Protein AF-A0A077NKP3-F1 (afdb_monomer_lite)

Sequence (169 aa):
MNKARIIGCGYLVGIKLFIFCINHKIFFVPESQNKAYPPLNTHGIKIYIDDDKKARKRITDIFTFKEQLTLLRCFSLERENTHGDFLAWINKTSADFFSSIKMMLIILFIFFIISIIKYYEAWNYILVTFFIFMMPLITLICIFFTSHMMGCKFITSVKLLYFHLRNEI

Radius of gyration: 20.47 Å; chains: 1; bounding box: 48×40×58 Å

pLDDT: mean 73.29, std 18.21, range [25.02, 94.88]

Structure (mmCIF, N/CA/C/O backbone):
data_AF-A0A077NKP3-F1
#
_entry.id   AF-A0A077NKP3-F1
#
loop_
_atom_site.group_PDB
_atom_site.id
_atom_site.type_symbol
_atom_site.label_atom_id
_atom_site.label_alt_id
_atom_site.label_comp_id
_atom_site.label_asym_id
_atom_site.label_entity_id
_atom_site.label_seq_id
_atom_site.pdbx_PDB_ins_code
_atom_site.Cartn_x
_atom_site.Cartn_y
_atom_site.Cartn_z
_atom_site.occupancy
_atom_site.B_iso_or_equiv
_atom_site.auth_seq_id
_atom_site.auth_comp_id
_atom_site.auth_asym_id
_atom_site.auth_atom_id
_atom_site.pdbx_PDB_model_num
ATOM 1 N N . MET A 1 1 ? 1.162 27.549 -26.894 1.00 34.38 1 MET A N 1
ATOM 2 C CA . MET A 1 1 ? 1.659 26.348 -27.612 1.00 34.38 1 MET A CA 1
ATOM 3 C C . MET A 1 1 ? 2.547 25.388 -26.787 1.00 34.38 1 MET A C 1
ATOM 5 O O . MET A 1 1 ? 2.916 24.357 -27.328 1.00 34.38 1 MET A O 1
ATOM 9 N N . ASN A 1 2 ? 2.845 25.624 -25.493 1.00 32.78 2 ASN A N 1
ATOM 10 C CA . ASN A 1 2 ? 3.831 24.807 -24.744 1.00 32.78 2 ASN A CA 1
ATOM 11 C C . ASN A 1 2 ? 3.284 23.672 -23.850 1.00 32.78 2 ASN A C 1
ATOM 13 O O . ASN A 1 2 ? 4.014 22.720 -23.595 1.00 32.78 2 ASN A O 1
ATOM 17 N N . LYS A 1 3 ? 2.018 23.693 -23.404 1.00 27.59 3 LYS A N 1
ATOM 18 C CA . LYS A 1 3 ? 1.484 22.625 -22.524 1.00 27.59 3 LYS A CA 1
ATOM 19 C C . LYS A 1 3 ? 1.291 21.280 -23.244 1.00 27.59 3 LYS A C 1
ATOM 21 O O . LYS A 1 3 ? 1.636 20.243 -22.692 1.00 27.59 3 LYS A O 1
ATOM 26 N N . ALA A 1 4 ? 0.838 21.288 -24.500 1.00 26.69 4 ALA A N 1
ATOM 27 C CA . ALA A 1 4 ? 0.623 20.063 -25.284 1.00 26.69 4 ALA A CA 1
ATOM 28 C C . ALA A 1 4 ? 1.931 19.321 -25.633 1.00 26.69 4 ALA A C 1
ATOM 30 O O . ALA A 1 4 ? 1.947 18.096 -25.718 1.00 26.69 4 ALA A O 1
ATOM 31 N N . ARG A 1 5 ? 3.049 20.049 -25.774 1.00 25.02 5 ARG A N 1
ATOM 32 C CA . ARG A 1 5 ? 4.367 19.476 -26.097 1.00 25.02 5 ARG A CA 1
ATOM 33 C C . ARG A 1 5 ? 5.020 18.795 -24.887 1.00 25.02 5 ARG A C 1
ATOM 35 O O . ARG A 1 5 ? 5.652 17.759 -25.048 1.00 25.02 5 ARG A O 1
ATOM 42 N N . ILE A 1 6 ? 4.799 19.322 -23.680 1.00 31.52 6 ILE A N 1
ATOM 43 C CA . ILE A 1 6 ? 5.239 18.705 -22.415 1.00 31.52 6 ILE A CA 1
ATOM 44 C C . ILE A 1 6 ? 4.426 17.429 -22.131 1.00 31.52 6 ILE A C 1
ATOM 46 O O . ILE A 1 6 ? 5.001 16.396 -21.792 1.00 31.52 6 ILE A O 1
ATOM 50 N N . ILE A 1 7 ? 3.110 17.458 -22.383 1.00 29.39 7 ILE A N 1
ATOM 51 C CA . ILE A 1 7 ? 2.232 16.279 -22.276 1.00 29.39 7 ILE A CA 1
ATOM 52 C C . ILE A 1 7 ? 2.630 15.200 -23.306 1.00 29.39 7 ILE A C 1
ATOM 54 O O . ILE A 1 7 ? 2.701 14.019 -22.969 1.00 29.39 7 ILE A O 1
ATOM 58 N N . GLY A 1 8 ? 2.975 15.599 -24.538 1.00 26.44 8 GLY A N 1
ATOM 59 C CA . GLY A 1 8 ? 3.482 14.696 -25.580 1.00 26.44 8 GLY A CA 1
ATOM 60 C C . GLY A 1 8 ? 4.864 14.094 -25.280 1.00 26.44 8 GLY A C 1
ATOM 61 O O . GLY A 1 8 ? 5.092 12.919 -25.568 1.00 26.44 8 GLY A O 1
ATOM 62 N N . CYS A 1 9 ? 5.769 14.849 -24.646 1.00 37.03 9 CYS A N 1
ATOM 63 C CA . CYS A 1 9 ? 7.073 14.343 -24.195 1.00 37.03 9 CYS A CA 1
ATOM 64 C C . CYS A 1 9 ? 6.937 13.307 -23.070 1.00 37.03 9 CYS A C 1
ATOM 66 O O . CYS A 1 9 ? 7.588 12.265 -23.131 1.00 37.03 9 CYS A O 1
ATOM 68 N N . GLY A 1 10 ? 6.057 13.541 -22.089 1.00 45.66 10 GLY A N 1
ATOM 69 C CA . GLY A 1 10 ? 5.764 12.557 -21.039 1.00 45.66 10 GLY A CA 1
ATOM 70 C C . GLY A 1 10 ? 5.195 11.250 -21.604 1.00 45.66 10 GLY A C 1
ATOM 71 O O . GLY A 1 10 ? 5.579 10.163 -21.176 1.00 45.66 10 GLY A O 1
ATOM 72 N N . TYR A 1 11 ? 4.351 11.342 -22.636 1.00 45.84 11 TYR A N 1
ATOM 73 C CA . TYR A 1 11 ? 3.773 10.179 -23.314 1.00 45.84 11 TYR A CA 1
ATOM 74 C C . TYR A 1 11 ? 4.816 9.370 -24.106 1.00 45.84 11 TYR A C 1
ATOM 76 O O . TYR A 1 11 ? 4.856 8.144 -24.008 1.00 45.84 11 TYR A O 1
ATOM 84 N N . LEU A 1 12 ? 5.718 10.040 -24.833 1.00 52.16 12 LEU A N 1
ATOM 85 C CA . LEU A 1 12 ? 6.822 9.394 -25.558 1.00 52.16 12 LEU A CA 1
ATOM 86 C C . LEU A 1 12 ? 7.841 8.731 -24.620 1.00 52.16 12 LEU A C 1
ATOM 88 O O . LEU A 1 12 ? 8.356 7.657 -24.935 1.00 52.16 12 LEU A O 1
ATOM 92 N N . VAL A 1 13 ? 8.127 9.343 -23.467 1.00 57.41 13 VAL A N 1
ATOM 93 C CA . VAL A 1 13 ? 8.985 8.751 -22.427 1.00 57.41 13 VAL A CA 1
ATOM 94 C C . VAL A 1 13 ? 8.304 7.536 -21.797 1.00 57.41 13 VAL A C 1
ATOM 96 O O . VAL A 1 13 ? 8.939 6.489 -21.684 1.00 57.41 13 VAL A O 1
ATOM 99 N N . GLY A 1 14 ? 7.009 7.635 -21.480 1.00 56.78 14 GLY A N 1
ATOM 100 C CA . GLY A 1 14 ? 6.211 6.522 -20.966 1.00 56.78 14 GLY A CA 1
ATOM 101 C C . GLY A 1 14 ? 6.161 5.332 -21.927 1.00 56.78 14 GLY A C 1
ATOM 102 O O . GLY A 1 14 ? 6.350 4.201 -21.495 1.00 56.78 14 GLY A O 1
ATOM 103 N N . ILE A 1 15 ? 6.001 5.570 -23.234 1.00 60.03 15 ILE A N 1
ATOM 104 C CA . ILE A 1 15 ? 6.010 4.513 -24.261 1.00 60.03 15 ILE A CA 1
ATOM 105 C C . ILE A 1 15 ? 7.398 3.881 -24.417 1.00 60.03 15 ILE A C 1
ATOM 107 O O . ILE A 1 15 ? 7.504 2.661 -24.511 1.00 60.03 15 ILE A O 1
ATOM 111 N N . LYS A 1 16 ? 8.480 4.671 -24.416 1.00 62.38 16 LYS A N 1
ATOM 112 C CA . LYS A 1 16 ? 9.846 4.121 -24.488 1.00 62.38 16 LYS A CA 1
ATOM 113 C C . LYS A 1 16 ? 10.186 3.280 -23.257 1.00 62.38 16 LYS A C 1
ATOM 115 O O . LYS A 1 16 ? 10.766 2.208 -23.405 1.00 62.38 16 LYS A O 1
ATOM 120 N N . LEU A 1 17 ? 9.784 3.737 -22.069 1.00 63.97 17 LEU A N 1
ATOM 121 C CA . LEU A 1 17 ? 9.912 2.990 -20.817 1.00 63.97 17 LEU A CA 1
ATOM 122 C C . LEU A 1 17 ? 9.105 1.688 -20.868 1.00 63.97 17 LEU A C 1
ATOM 124 O O . LEU A 1 17 ? 9.621 0.625 -20.542 1.00 63.97 17 LEU A O 1
ATOM 128 N N . PHE A 1 18 ? 7.867 1.765 -21.352 1.00 62.84 18 PHE A N 1
ATOM 129 C CA . PHE A 1 18 ? 6.974 0.624 -21.521 1.00 62.84 18 PHE A CA 1
ATOM 130 C C . PHE A 1 18 ? 7.571 -0.448 -22.442 1.00 62.84 18 PHE A C 1
ATOM 132 O O . PHE A 1 18 ? 7.659 -1.614 -22.060 1.00 62.84 18 PHE A O 1
ATOM 139 N N . ILE A 1 19 ? 8.040 -0.048 -23.628 1.00 63.22 19 ILE A N 1
ATOM 140 C CA . ILE A 1 19 ? 8.664 -0.948 -24.607 1.00 63.22 19 ILE A CA 1
ATOM 141 C C . ILE A 1 19 ? 9.951 -1.556 -24.042 1.00 63.22 19 ILE A C 1
ATOM 143 O O . ILE A 1 19 ? 10.185 -2.749 -24.196 1.00 63.22 19 ILE A O 1
ATOM 147 N N . PHE A 1 20 ? 10.768 -0.771 -23.339 1.00 64.00 20 PHE A N 1
ATOM 148 C CA . PHE A 1 20 ? 11.989 -1.272 -22.713 1.00 64.00 20 PHE A CA 1
ATOM 149 C C . PHE A 1 20 ? 11.711 -2.318 -21.629 1.00 64.00 20 PHE A C 1
ATOM 151 O O . PHE A 1 20 ? 12.330 -3.380 -21.631 1.00 64.00 20 PHE A O 1
ATOM 158 N N . CYS A 1 21 ? 10.762 -2.059 -20.727 1.00 64.31 21 CYS A N 1
ATOM 159 C CA . CYS A 1 21 ? 10.415 -2.999 -19.663 1.00 64.31 21 CYS A CA 1
ATOM 160 C C . CYS A 1 21 ? 9.840 -4.316 -20.206 1.00 64.31 21 CYS A C 1
ATOM 162 O O . CYS A 1 21 ? 10.119 -5.370 -19.632 1.00 64.31 21 CYS A O 1
ATOM 164 N N . ILE A 1 22 ? 9.098 -4.264 -21.321 1.00 62.94 22 ILE A N 1
ATOM 165 C CA . ILE A 1 22 ? 8.641 -5.452 -22.058 1.00 62.94 22 ILE A CA 1
ATOM 166 C C . ILE A 1 22 ? 9.826 -6.191 -22.683 1.00 62.94 22 ILE A C 1
ATOM 168 O O . ILE A 1 22 ? 10.007 -7.378 -22.419 1.00 62.94 22 ILE A O 1
ATOM 172 N N . ASN A 1 23 ? 10.652 -5.492 -23.466 1.00 58.69 23 ASN A N 1
ATOM 173 C CA . ASN A 1 23 ? 11.760 -6.094 -24.212 1.00 58.69 23 ASN A CA 1
ATOM 174 C C . ASN A 1 23 ? 12.785 -6.770 -23.303 1.00 58.69 23 ASN A C 1
ATOM 176 O O . ASN A 1 23 ? 13.331 -7.810 -23.650 1.00 58.69 23 ASN A O 1
ATOM 180 N N . HIS A 1 24 ? 13.040 -6.186 -22.137 1.00 57.00 24 HIS A N 1
ATOM 181 C CA . HIS A 1 24 ? 14.039 -6.687 -21.203 1.00 57.00 24 HIS A CA 1
ATOM 182 C C . HIS A 1 24 ? 13.456 -7.556 -20.093 1.00 57.00 24 HIS A C 1
ATOM 184 O O . HIS A 1 24 ? 14.192 -7.924 -19.182 1.00 57.00 24 HIS A O 1
ATOM 190 N N . LYS A 1 25 ? 12.153 -7.878 -20.141 1.00 57.34 25 LYS A N 1
ATOM 191 C CA . LYS A 1 25 ? 11.481 -8.732 -19.146 1.00 57.34 25 LYS A CA 1
ATOM 192 C C . LYS A 1 25 ? 11.817 -8.338 -17.704 1.00 57.34 25 LYS A C 1
ATOM 194 O O . LYS A 1 25 ? 11.913 -9.178 -16.814 1.00 57.34 25 LYS A O 1
ATOM 199 N N . ILE A 1 26 ? 11.993 -7.039 -17.465 1.00 57.81 26 ILE A N 1
ATOM 200 C CA . ILE A 1 26 ? 12.599 -6.508 -16.234 1.00 57.81 26 ILE A CA 1
ATOM 201 C C . ILE A 1 26 ? 11.803 -6.930 -14.993 1.00 57.81 26 ILE A C 1
ATOM 203 O O . ILE A 1 26 ? 12.372 -7.129 -13.922 1.00 57.81 26 ILE A O 1
ATOM 207 N N . PHE A 1 27 ? 10.500 -7.151 -15.167 1.00 56.75 27 PHE A N 1
ATOM 208 C CA . PHE A 1 27 ? 9.580 -7.600 -14.127 1.00 56.75 27 PHE A CA 1
ATOM 209 C C . PHE A 1 27 ? 9.009 -9.011 -14.365 1.00 56.75 27 PHE A C 1
ATOM 211 O O . PHE A 1 27 ? 8.007 -9.387 -13.767 1.00 56.75 27 PHE A O 1
ATOM 218 N N . PHE A 1 28 ? 9.635 -9.807 -15.233 1.00 50.97 28 PHE A N 1
ATOM 219 C CA . PHE A 1 28 ? 9.208 -11.173 -15.564 1.00 50.97 28 PHE A CA 1
ATOM 220 C C . PHE A 1 28 ? 10.268 -12.235 -15.241 1.00 50.97 28 PHE A C 1
ATOM 222 O O . PHE A 1 28 ? 10.129 -13.371 -15.674 1.00 50.97 28 PHE A O 1
ATOM 229 N N . VAL A 1 29 ? 11.266 -11.883 -14.419 1.00 47.97 29 VAL A N 1
ATOM 230 C CA . VAL A 1 29 ? 12.538 -12.599 -14.186 1.00 47.97 29 VAL A CA 1
ATOM 231 C C . VAL A 1 29 ? 13.570 -12.272 -15.278 1.00 47.97 29 VAL A C 1
ATOM 233 O O . VAL A 1 29 ? 13.282 -12.432 -16.464 1.00 47.97 29 VAL A O 1
ATOM 236 N N . PRO A 1 30 ? 14.775 -11.794 -14.898 1.00 45.19 30 PRO A N 1
ATOM 237 C CA . PRO A 1 30 ? 15.807 -11.422 -15.855 1.00 45.19 30 PRO A CA 1
ATOM 238 C C . PRO A 1 30 ? 16.272 -12.622 -16.686 1.00 45.19 30 PRO A C 1
ATOM 240 O O . PRO A 1 30 ? 16.558 -13.683 -16.137 1.00 45.19 30 PRO A O 1
ATOM 243 N N . GLU A 1 31 ? 16.426 -12.430 -17.999 1.00 43.59 31 GLU A N 1
ATOM 244 C CA . GLU A 1 31 ? 16.950 -13.458 -18.916 1.00 43.59 31 GLU A CA 1
ATOM 245 C C . GLU A 1 31 ? 18.396 -13.877 -18.602 1.00 43.59 31 GLU A C 1
ATOM 247 O O . GLU A 1 31 ? 18.852 -14.918 -19.067 1.00 43.59 31 GLU A O 1
ATOM 252 N N . SER A 1 32 ? 19.134 -13.104 -17.797 1.00 45.09 32 SER A N 1
ATOM 253 C CA . SER A 1 32 ? 20.486 -13.478 -17.378 1.00 45.09 32 SER A CA 1
ATOM 254 C C . SER A 1 32 ? 20.820 -12.973 -15.978 1.00 45.09 32 SER A C 1
ATOM 256 O O . SER A 1 32 ? 20.434 -11.873 -15.589 1.00 45.09 32 SER A O 1
ATOM 258 N N . GLN A 1 33 ? 21.584 -13.765 -15.223 1.00 46.66 33 GLN A N 1
ATOM 259 C CA . GLN A 1 33 ? 22.001 -13.430 -13.857 1.00 46.66 33 GLN A CA 1
ATOM 260 C C . GLN A 1 33 ? 23.090 -12.343 -13.783 1.00 46.66 33 GLN A C 1
ATOM 262 O O . GLN A 1 33 ? 23.470 -11.987 -12.671 1.00 46.66 33 GLN A O 1
ATOM 267 N N . ASN A 1 34 ? 23.596 -11.856 -14.926 1.00 43.75 34 ASN A N 1
ATOM 268 C CA . ASN A 1 34 ? 24.891 -11.171 -15.017 1.00 43.75 34 ASN A CA 1
ATOM 269 C C . ASN A 1 34 ? 24.880 -9.842 -15.792 1.00 43.75 34 ASN A C 1
ATOM 271 O O . ASN A 1 34 ? 25.914 -9.408 -16.297 1.00 43.75 34 ASN A O 1
ATOM 275 N N . LYS A 1 35 ? 23.729 -9.180 -15.922 1.00 41.91 35 LYS A N 1
ATOM 276 C CA . LYS A 1 35 ? 23.675 -7.833 -16.498 1.00 41.91 35 LYS A CA 1
ATOM 277 C C . LYS A 1 35 ? 22.781 -6.953 -15.640 1.00 41.91 35 LYS A C 1
ATOM 279 O O . LYS A 1 35 ? 21.561 -7.029 -15.753 1.00 41.91 35 LYS A O 1
ATOM 284 N N . ALA A 1 36 ? 23.403 -6.080 -14.847 1.00 47.75 36 ALA A N 1
ATOM 285 C CA . ALA A 1 36 ? 22.789 -4.809 -14.501 1.00 47.75 36 ALA A CA 1
ATOM 286 C C . ALA A 1 36 ? 22.304 -4.200 -15.823 1.00 47.75 36 ALA A C 1
ATOM 288 O O . ALA A 1 36 ? 23.105 -3.972 -16.737 1.00 47.75 36 ALA A O 1
ATOM 289 N N . TYR A 1 37 ? 20.987 -4.086 -15.992 1.00 48.44 37 TYR A N 1
ATOM 290 C CA . TYR A 1 37 ? 20.417 -3.607 -17.245 1.00 48.44 37 TYR A CA 1
ATOM 291 C C . TYR A 1 37 ? 21.050 -2.257 -17.586 1.00 48.44 37 TYR A C 1
ATOM 293 O O . TYR A 1 37 ? 21.162 -1.408 -16.696 1.00 48.44 37 TYR A O 1
ATOM 301 N N . PRO A 1 38 ? 21.492 -2.040 -18.840 1.00 48.84 38 PRO A N 1
ATOM 302 C CA . PRO A 1 38 ? 22.038 -0.751 -19.215 1.00 48.84 38 PRO A CA 1
ATOM 303 C C . PRO A 1 38 ? 20.977 0.312 -18.902 1.00 48.84 38 PRO A C 1
ATOM 305 O O . PRO A 1 38 ? 19.808 0.125 -19.255 1.00 48.84 38 PRO A O 1
ATOM 308 N N . PRO A 1 39 ? 21.349 1.391 -18.199 1.00 50.38 39 PRO A N 1
ATOM 309 C CA . PRO A 1 39 ? 20.380 2.353 -17.716 1.00 50.38 39 PRO A CA 1
ATOM 310 C C . PRO A 1 39 ? 19.608 2.953 -18.889 1.00 50.38 39 PRO A C 1
ATOM 312 O O . PRO A 1 39 ? 20.204 3.357 -19.893 1.00 50.38 39 PRO A O 1
ATOM 315 N N . LEU A 1 40 ? 18.281 3.027 -18.765 1.00 53.78 40 LEU A N 1
ATOM 316 C CA . LEU A 1 40 ? 17.443 3.544 -19.841 1.00 53.78 40 LEU A CA 1
ATOM 317 C C . LEU A 1 40 ? 17.768 5.023 -20.071 1.00 53.78 40 LEU A C 1
ATOM 319 O O . LEU A 1 40 ? 17.471 5.863 -19.222 1.00 53.78 40 LEU A O 1
ATOM 323 N N . ASN A 1 41 ? 18.345 5.356 -21.228 1.00 49.88 41 ASN A N 1
ATOM 324 C CA . ASN A 1 41 ? 18.619 6.742 -21.590 1.00 49.88 41 ASN A CA 1
ATOM 325 C C . ASN A 1 41 ? 17.362 7.385 -22.191 1.00 49.88 41 ASN A C 1
ATOM 327 O O . ASN A 1 41 ? 17.170 7.454 -23.406 1.00 49.88 41 ASN A O 1
ATOM 331 N N . THR A 1 42 ? 16.470 7.837 -21.318 1.00 52.59 42 THR A N 1
ATOM 332 C CA . THR A 1 42 ? 15.297 8.619 -21.719 1.00 52.59 42 THR A CA 1
ATOM 333 C C . THR A 1 42 ? 15.623 10.105 -21.606 1.00 52.59 42 THR A C 1
ATOM 335 O O . THR A 1 42 ? 15.423 10.695 -20.553 1.00 52.59 42 THR A O 1
ATOM 338 N N . HIS A 1 43 ? 16.128 10.707 -22.689 1.00 51.53 43 HIS A N 1
ATOM 339 C CA . HIS A 1 43 ? 16.439 12.145 -22.778 1.00 51.53 43 HIS A CA 1
ATOM 340 C C . HIS A 1 43 ? 17.226 12.676 -21.560 1.00 51.53 43 HIS A C 1
ATOM 342 O O . HIS A 1 43 ? 16.753 13.553 -20.844 1.00 51.53 43 HIS A O 1
ATOM 348 N N . GLY A 1 44 ? 18.415 12.114 -21.307 1.00 49.25 44 GLY A N 1
ATOM 349 C CA . GLY A 1 44 ? 19.416 12.700 -20.404 1.00 49.25 44 GLY A CA 1
ATOM 350 C C . GLY A 1 44 ? 19.462 12.153 -18.974 1.00 49.25 44 GLY A C 1
ATOM 351 O O . GLY A 1 44 ? 20.479 12.334 -18.314 1.00 49.25 44 GLY A O 1
ATOM 352 N N . ILE A 1 45 ? 18.436 11.429 -18.506 1.00 47.75 45 ILE A N 1
ATOM 353 C CA . ILE A 1 45 ? 18.439 10.793 -17.175 1.00 47.75 45 ILE A CA 1
ATOM 354 C C . ILE A 1 45 ? 18.335 9.275 -17.333 1.00 47.75 45 ILE A C 1
ATOM 356 O O . ILE A 1 45 ? 17.414 8.755 -17.972 1.00 47.75 45 ILE A O 1
ATOM 360 N N . LYS A 1 46 ? 19.330 8.594 -16.762 1.00 54.31 46 LYS A N 1
ATOM 361 C CA . LYS A 1 46 ? 19.495 7.142 -16.696 1.00 54.31 46 LYS A CA 1
ATOM 362 C C . LYS A 1 46 ? 18.547 6.574 -15.638 1.00 54.31 46 LYS A C 1
ATOM 364 O O . LYS A 1 46 ? 18.614 6.996 -14.491 1.00 54.31 46 LYS A O 1
ATOM 369 N N . ILE A 1 47 ? 17.670 5.643 -16.014 1.00 53.28 47 ILE A N 1
ATOM 370 C CA . ILE A 1 47 ? 16.849 4.910 -15.036 1.00 53.28 47 ILE A CA 1
ATOM 371 C C . ILE A 1 47 ? 17.661 3.735 -14.510 1.00 53.28 47 ILE A C 1
ATOM 373 O O . ILE A 1 47 ? 18.123 2.906 -15.298 1.00 53.28 47 ILE A O 1
ATOM 377 N N . TYR A 1 48 ? 17.799 3.675 -13.191 1.00 54.59 48 TYR A N 1
ATOM 378 C CA . TYR A 1 48 ? 18.462 2.601 -12.477 1.00 54.59 48 TYR A CA 1
ATOM 379 C C . TYR A 1 48 ? 17.397 1.728 -11.826 1.00 54.59 48 TYR A C 1
ATOM 381 O O . TYR A 1 48 ? 16.530 2.191 -11.085 1.00 54.59 48 TYR A O 1
ATOM 389 N N . ILE A 1 49 ? 17.445 0.447 -12.160 1.00 57.47 49 ILE A N 1
ATOM 390 C CA . ILE A 1 49 ? 16.655 -0.576 -11.495 1.00 57.47 49 ILE A CA 1
ATOM 391 C C . ILE A 1 49 ? 17.682 -1.412 -10.765 1.00 57.47 49 ILE A C 1
ATOM 393 O O . ILE A 1 49 ? 18.482 -2.091 -11.409 1.00 57.47 49 ILE A O 1
ATOM 397 N N . ASP A 1 50 ? 17.693 -1.270 -9.444 1.00 57.62 50 ASP A N 1
ATOM 398 C CA . ASP A 1 50 ? 18.659 -1.932 -8.580 1.00 57.62 50 ASP A CA 1
ATOM 399 C C . ASP A 1 50 ? 18.690 -3.447 -8.851 1.00 57.62 50 ASP A C 1
ATOM 401 O O . ASP A 1 50 ? 17.676 -4.077 -9.190 1.00 57.62 50 ASP A O 1
ATOM 405 N N . ASP A 1 51 ? 19.876 -4.037 -8.727 1.00 59.19 51 ASP A N 1
ATOM 406 C CA . ASP A 1 51 ? 20.110 -5.446 -9.014 1.00 59.19 51 ASP A CA 1
ATOM 407 C C . ASP A 1 51 ? 19.667 -6.360 -7.854 1.00 59.19 51 ASP A C 1
ATOM 409 O O . ASP A 1 51 ? 19.840 -7.583 -7.914 1.00 59.19 51 ASP A O 1
ATOM 413 N N . ASP A 1 52 ? 18.997 -5.808 -6.834 1.00 67.44 52 ASP A N 1
ATOM 414 C CA . ASP A 1 52 ? 18.394 -6.566 -5.740 1.00 67.44 52 ASP A CA 1
ATOM 415 C C . ASP A 1 52 ? 17.345 -7.564 -6.271 1.00 67.4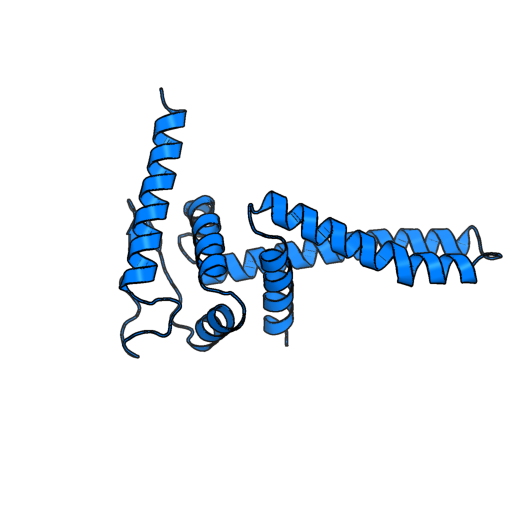4 52 ASP A C 1
ATOM 417 O O . ASP A 1 52 ? 16.179 -7.262 -6.559 1.00 67.44 52 ASP A O 1
ATOM 421 N N . LYS A 1 53 ? 17.783 -8.821 -6.403 1.00 69.56 53 LYS A N 1
ATOM 422 C CA . LYS A 1 53 ? 16.958 -9.955 -6.835 1.00 69.56 53 LYS A CA 1
ATOM 423 C C . LYS A 1 53 ? 15.786 -10.193 -5.881 1.00 69.56 53 LYS A C 1
ATOM 425 O O . LYS A 1 53 ? 14.728 -10.633 -6.328 1.00 69.56 53 LYS A O 1
ATOM 430 N N . LYS A 1 54 ? 15.947 -9.898 -4.588 1.00 75.56 54 LYS A N 1
ATOM 431 C CA . LYS A 1 54 ? 14.933 -10.121 -3.554 1.00 75.56 54 LYS A CA 1
ATOM 432 C C . LYS A 1 54 ? 13.842 -9.057 -3.645 1.00 75.56 54 LYS A C 1
ATOM 434 O O . LYS A 1 54 ? 12.662 -9.404 -3.665 1.00 75.56 54 LYS A O 1
ATOM 439 N N . ALA A 1 55 ? 14.212 -7.782 -3.781 1.00 72.00 55 ALA A N 1
ATOM 440 C CA . ALA A 1 55 ? 13.257 -6.699 -4.020 1.00 72.00 55 ALA A CA 1
ATOM 441 C C . ALA A 1 55 ? 12.487 -6.878 -5.333 1.00 72.00 55 ALA A C 1
ATOM 443 O O . ALA A 1 55 ? 11.259 -6.794 -5.331 1.00 72.00 55 ALA A O 1
ATOM 444 N N . ARG A 1 56 ? 13.176 -7.217 -6.430 1.00 70.44 56 ARG A N 1
ATOM 445 C CA . ARG A 1 56 ? 12.521 -7.484 -7.719 1.00 70.44 56 ARG A CA 1
ATOM 446 C C . ARG A 1 56 ? 11.532 -8.639 -7.624 1.00 70.44 56 ARG A C 1
ATOM 448 O O . ARG A 1 56 ? 10.384 -8.465 -8.017 1.00 70.44 56 ARG A O 1
ATOM 455 N N . LYS A 1 57 ? 11.929 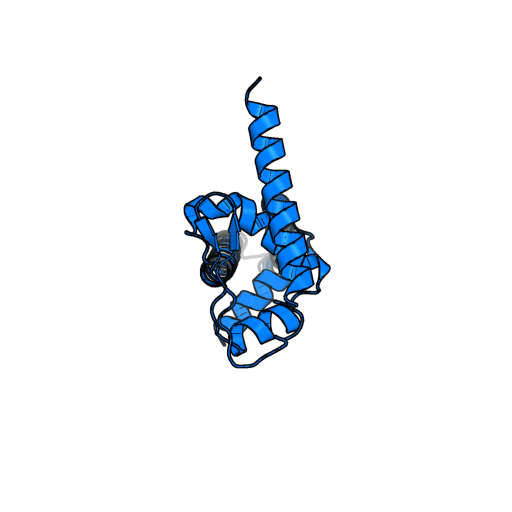-9.764 -7.018 1.00 76.00 57 LYS A N 1
ATOM 456 C CA . LYS A 1 57 ? 11.028 -10.904 -6.796 1.00 76.00 57 LYS A CA 1
ATOM 457 C C . LYS A 1 57 ? 9.790 -10.513 -5.979 1.00 76.00 57 LYS A C 1
ATOM 459 O O . LYS A 1 57 ? 8.680 -10.884 -6.332 1.00 76.00 57 LYS A O 1
ATOM 464 N N . ARG A 1 58 ? 9.946 -9.698 -4.931 1.00 76.69 58 ARG A N 1
ATOM 465 C CA . ARG A 1 58 ? 8.801 -9.191 -4.151 1.00 76.69 58 ARG A CA 1
ATOM 466 C C . ARG A 1 58 ? 7.844 -8.355 -4.999 1.00 76.69 58 ARG A C 1
ATOM 468 O O . ARG A 1 58 ? 6.637 -8.551 -4.910 1.00 76.69 58 ARG A O 1
ATOM 475 N N . ILE A 1 59 ? 8.367 -7.451 -5.827 1.00 78.56 59 ILE A N 1
ATOM 476 C CA . ILE A 1 59 ? 7.547 -6.622 -6.721 1.00 78.56 59 ILE A CA 1
ATOM 477 C C . ILE A 1 59 ? 6.776 -7.508 -7.708 1.00 78.56 59 ILE A C 1
ATOM 479 O O . ILE A 1 59 ? 5.581 -7.293 -7.907 1.00 78.56 59 ILE A O 1
ATOM 483 N N . THR A 1 60 ? 7.425 -8.525 -8.281 1.00 77.31 60 THR A N 1
ATOM 484 C CA . THR A 1 60 ? 6.778 -9.447 -9.225 1.00 77.31 60 THR A CA 1
ATOM 485 C C . THR A 1 60 ? 5.745 -10.354 -8.570 1.00 77.31 60 THR A C 1
ATOM 487 O O . THR A 1 60 ? 4.720 -10.638 -9.182 1.00 77.31 60 THR A O 1
ATOM 490 N N . ASP A 1 61 ? 5.981 -10.770 -7.325 1.00 81.06 61 ASP A N 1
ATOM 491 C CA . ASP A 1 61 ? 5.060 -11.628 -6.576 1.00 81.06 61 ASP A CA 1
ATOM 492 C C . ASP A 1 61 ? 3.807 -10.858 -6.115 1.00 81.06 61 ASP A C 1
ATOM 494 O O . ASP A 1 61 ? 2.717 -11.421 -6.036 1.00 81.06 61 ASP A O 1
ATOM 498 N N . ILE A 1 62 ? 3.947 -9.568 -5.790 1.00 84.31 62 ILE A N 1
ATOM 499 C CA . ILE A 1 62 ? 2.864 -8.751 -5.218 1.00 84.31 62 ILE A CA 1
ATOM 500 C C . ILE A 1 62 ? 2.028 -8.077 -6.311 1.00 84.31 62 ILE A C 1
ATOM 502 O O . ILE A 1 62 ? 0.789 -8.102 -6.281 1.00 84.31 62 ILE A O 1
ATOM 506 N N . PHE A 1 63 ? 2.689 -7.456 -7.285 1.00 82.94 63 PHE A N 1
ATOM 507 C CA . PHE A 1 63 ? 2.031 -6.667 -8.317 1.00 82.94 63 PHE A CA 1
ATOM 508 C C . PHE A 1 63 ? 1.890 -7.482 -9.595 1.00 82.94 63 PHE A C 1
ATOM 510 O O . PHE A 1 63 ? 2.850 -8.056 -10.095 1.00 82.94 63 PHE A O 1
ATOM 517 N N . THR A 1 64 ? 0.693 -7.485 -10.174 1.00 82.88 64 THR A N 1
ATOM 518 C CA . THR A 1 64 ? 0.476 -8.024 -11.521 1.00 82.88 64 THR A CA 1
ATOM 519 C C . THR A 1 64 ? 1.183 -7.156 -12.554 1.00 82.88 64 THR A C 1
ATOM 521 O O . THR A 1 64 ? 1.436 -5.974 -12.320 1.00 82.88 64 THR A O 1
ATOM 524 N N . PHE A 1 65 ? 1.412 -7.695 -13.749 1.00 72.31 65 PHE A N 1
ATOM 525 C CA . PHE A 1 65 ? 2.047 -6.945 -14.831 1.00 72.31 65 PHE A CA 1
ATOM 526 C C . PHE A 1 65 ? 1.380 -5.584 -15.103 1.00 72.31 65 PHE A C 1
ATOM 528 O O . PHE A 1 65 ? 2.045 -4.556 -15.187 1.00 72.31 65 PHE A O 1
ATOM 535 N N . LYS A 1 66 ? 0.043 -5.541 -15.158 1.00 77.62 66 LYS A N 1
ATOM 536 C CA . LYS A 1 66 ? -0.705 -4.293 -15.381 1.00 77.62 66 LYS A CA 1
ATOM 537 C C . LYS A 1 66 ? -0.483 -3.261 -14.269 1.00 77.62 66 LYS A C 1
ATOM 539 O O . LYS A 1 66 ? -0.470 -2.060 -14.534 1.00 77.62 66 LYS A O 1
ATOM 544 N N . GLU A 1 67 ? -0.319 -3.717 -13.034 1.00 82.62 67 GLU A N 1
ATOM 545 C CA . GLU A 1 67 ? -0.047 -2.861 -11.878 1.00 82.62 67 GLU A CA 1
ATOM 546 C C . GLU A 1 67 ? 1.396 -2.360 -11.887 1.00 82.62 67 GLU A C 1
ATOM 548 O O . GLU A 1 67 ? 1.609 -1.166 -11.717 1.00 82.62 67 GLU A O 1
ATOM 553 N N . GLN A 1 68 ? 2.366 -3.225 -12.192 1.00 77.56 68 GLN A N 1
ATOM 554 C CA . GLN A 1 68 ? 3.770 -2.836 -12.362 1.00 77.56 68 GLN A CA 1
ATOM 555 C C . GLN A 1 68 ? 3.921 -1.753 -13.441 1.00 77.56 68 GLN A C 1
ATOM 557 O O . GLN A 1 68 ? 4.598 -0.751 -13.231 1.00 77.56 68 GLN A O 1
ATOM 562 N N . LEU A 1 69 ? 3.219 -1.899 -14.569 1.00 74.88 69 LEU A N 1
ATOM 563 C CA . LEU A 1 69 ? 3.182 -0.891 -15.632 1.00 74.88 69 LEU A CA 1
ATOM 564 C C . LEU A 1 69 ? 2.561 0.433 -15.176 1.00 74.88 69 LEU A C 1
ATOM 566 O O . LEU A 1 69 ? 3.014 1.505 -15.573 1.00 74.88 69 LEU A O 1
ATOM 570 N N . THR A 1 70 ? 1.526 0.363 -14.341 1.00 77.94 70 THR A N 1
ATOM 571 C CA . THR A 1 70 ? 0.890 1.557 -13.775 1.00 77.94 70 THR A CA 1
ATOM 572 C C . THR A 1 70 ? 1.859 2.274 -12.833 1.00 77.94 70 THR A C 1
ATOM 574 O O . THR A 1 70 ? 2.049 3.478 -12.967 1.00 77.94 70 THR A O 1
ATOM 577 N N . LEU A 1 71 ? 2.559 1.536 -11.968 1.00 80.44 71 LEU A N 1
ATOM 578 C CA . LEU A 1 71 ? 3.578 2.082 -11.068 1.00 80.44 71 LEU A CA 1
ATOM 579 C C . LEU A 1 71 ? 4.747 2.709 -11.832 1.00 80.44 71 LEU A C 1
ATOM 581 O O . LEU A 1 71 ? 5.180 3.801 -11.488 1.00 80.44 71 LEU A O 1
ATOM 585 N N . LEU A 1 72 ? 5.215 2.080 -12.911 1.00 77.25 72 LEU A N 1
ATOM 586 C CA . LEU A 1 72 ? 6.244 2.653 -13.786 1.00 77.25 72 LEU A CA 1
ATOM 587 C C . LEU A 1 72 ? 5.791 3.944 -14.456 1.00 77.25 72 LEU A C 1
ATOM 589 O O . LEU A 1 72 ? 6.576 4.879 -14.608 1.00 77.25 72 LEU A O 1
ATOM 593 N N . ARG A 1 73 ? 4.521 4.011 -14.860 1.00 75.88 73 ARG A N 1
ATOM 594 C CA . ARG A 1 73 ? 3.946 5.241 -15.396 1.00 75.88 73 ARG A CA 1
ATOM 595 C C . ARG A 1 73 ? 3.941 6.339 -14.333 1.00 75.88 73 ARG A C 1
ATOM 597 O O . ARG A 1 73 ? 4.368 7.446 -14.648 1.00 75.88 73 ARG A O 1
ATOM 604 N N . CYS A 1 74 ? 3.523 6.046 -13.103 1.00 77.44 74 CYS A N 1
ATOM 605 C CA . CYS A 1 74 ? 3.566 7.008 -11.998 1.00 77.44 74 CYS A CA 1
ATOM 606 C C . CYS A 1 74 ? 5.008 7.455 -11.709 1.00 77.44 74 CYS A C 1
ATOM 608 O O . CYS A 1 74 ? 5.284 8.650 -11.683 1.00 77.44 74 CYS A O 1
ATOM 610 N N . PHE A 1 75 ? 5.949 6.513 -11.633 1.00 77.31 75 PHE A N 1
ATOM 611 C CA . PHE A 1 75 ? 7.375 6.799 -11.481 1.00 77.31 75 PHE A CA 1
ATOM 612 C C . PHE A 1 75 ? 7.916 7.718 -12.581 1.00 77.31 75 PHE A C 1
ATOM 614 O O . PHE A 1 75 ? 8.676 8.640 -12.302 1.00 77.31 75 PHE A O 1
ATOM 621 N N . SER A 1 76 ? 7.507 7.509 -13.838 1.00 71.56 76 SER A N 1
ATOM 622 C CA . SER A 1 76 ? 7.968 8.335 -14.960 1.00 71.56 76 SER A CA 1
ATOM 623 C C . SER A 1 76 ? 7.605 9.817 -14.808 1.00 71.56 76 SER A C 1
ATOM 625 O O . SER A 1 76 ? 8.328 10.666 -15.327 1.00 71.56 76 SER A O 1
ATOM 627 N N . LEU A 1 77 ? 6.531 10.125 -14.069 1.00 73.25 77 LEU A N 1
ATOM 628 C CA . LEU A 1 77 ? 6.108 11.495 -13.768 1.00 73.25 77 LEU A CA 1
ATOM 629 C C . LEU A 1 77 ? 6.949 12.130 -12.654 1.00 73.25 77 LEU A C 1
ATOM 631 O O . LEU A 1 77 ? 7.169 13.335 -12.676 1.00 73.25 77 LEU A O 1
ATOM 635 N N . GLU A 1 78 ? 7.454 11.331 -11.713 1.00 72.38 78 GLU A N 1
ATOM 636 C CA . GLU A 1 78 ? 8.284 11.794 -10.589 1.00 72.38 78 GLU A CA 1
ATOM 637 C C . GLU A 1 78 ? 9.789 11.606 -10.831 1.00 72.38 78 GLU A C 1
ATOM 639 O O . GLU A 1 78 ? 10.615 11.866 -9.958 1.00 72.38 78 GLU A O 1
ATOM 644 N N . ARG A 1 79 ? 10.159 11.182 -12.041 1.00 66.31 79 ARG A N 1
ATOM 645 C CA . ARG A 1 79 ? 11.510 10.759 -12.427 1.00 66.31 79 ARG A CA 1
ATOM 646 C C . ARG A 1 79 ? 12.599 11.802 -12.171 1.00 66.31 79 ARG A C 1
ATOM 648 O O . ARG A 1 79 ? 13.727 11.438 -11.850 1.00 66.31 79 ARG A O 1
ATOM 655 N N . GLU A 1 80 ? 12.293 13.084 -12.356 1.00 65.75 80 GLU A N 1
ATOM 656 C CA . GLU A 1 80 ? 13.255 14.172 -12.119 1.00 65.75 80 GLU A CA 1
ATOM 657 C C . GLU A 1 80 ? 13.558 14.349 -10.627 1.00 65.75 80 GLU A C 1
ATOM 659 O O . GLU A 1 80 ? 14.698 14.629 -10.264 1.00 65.75 80 GLU A O 1
ATOM 664 N N . ASN A 1 81 ? 12.576 14.081 -9.764 1.00 68.12 81 ASN A N 1
ATOM 665 C CA . ASN A 1 81 ? 12.705 14.203 -8.312 1.00 68.12 81 ASN A CA 1
ATOM 666 C C . ASN A 1 81 ? 13.392 12.987 -7.673 1.00 68.12 81 ASN A C 1
ATOM 668 O O . ASN A 1 81 ? 13.863 13.068 -6.542 1.00 68.12 81 ASN A O 1
ATOM 672 N N . THR A 1 82 ? 13.422 11.849 -8.370 1.00 63.66 82 THR A N 1
ATOM 673 C CA . THR A 1 82 ? 13.921 10.561 -7.857 1.00 63.66 82 THR A CA 1
ATOM 674 C C . THR A 1 82 ? 15.269 10.157 -8.446 1.00 63.66 82 THR A C 1
ATOM 676 O O . THR A 1 82 ? 15.735 9.045 -8.208 1.00 63.66 82 THR A O 1
ATOM 679 N N . HIS A 1 83 ? 15.884 11.026 -9.257 1.00 66.88 83 HIS A N 1
ATOM 680 C CA . HIS A 1 83 ? 17.133 10.757 -9.984 1.00 66.88 83 HIS A CA 1
ATOM 681 C C . HIS A 1 83 ? 17.130 9.446 -10.795 1.00 66.88 83 HIS A C 1
ATOM 683 O O . HIS A 1 83 ? 18.186 8.912 -11.130 1.00 66.88 83 HIS A O 1
ATOM 689 N N . GLY A 1 84 ? 15.947 8.936 -11.150 1.00 64.81 84 GLY A N 1
ATOM 690 C CA . GLY A 1 84 ? 15.808 7.701 -11.913 1.00 64.81 84 GLY A CA 1
ATOM 691 C C . GLY A 1 84 ? 15.918 6.401 -11.106 1.00 64.81 84 GLY A C 1
ATOM 692 O O . GLY A 1 84 ? 15.975 5.351 -11.743 1.00 64.81 84 GLY A O 1
ATOM 693 N N . ASP A 1 85 ? 15.896 6.424 -9.769 1.00 74.25 85 ASP A N 1
ATOM 694 C CA . ASP A 1 85 ? 15.852 5.205 -8.944 1.00 74.25 85 ASP A CA 1
ATOM 695 C C . ASP A 1 85 ? 14.405 4.749 -8.681 1.00 74.25 85 ASP A C 1
ATOM 697 O O . ASP A 1 85 ? 13.668 5.329 -7.876 1.00 74.25 85 ASP A O 1
ATOM 701 N N . PHE A 1 86 ? 13.990 3.686 -9.377 1.00 75.25 86 PHE A N 1
ATOM 702 C CA . PHE A 1 86 ? 12.641 3.132 -9.242 1.00 75.25 86 PHE A CA 1
ATOM 703 C C . PHE A 1 86 ? 12.403 2.458 -7.886 1.00 75.25 86 PHE A C 1
ATOM 705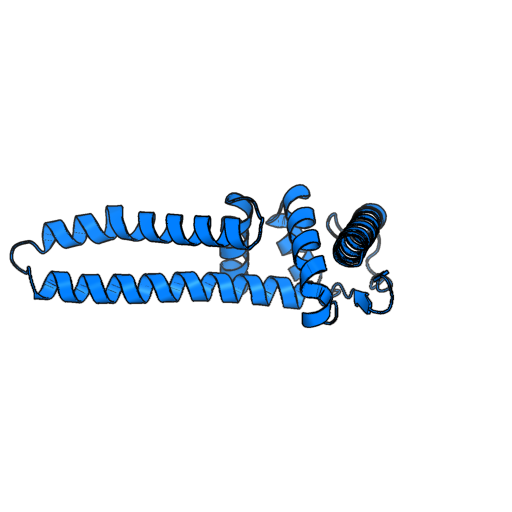 O O . PHE A 1 86 ? 11.297 2.544 -7.348 1.00 75.25 86 PHE A O 1
ATOM 712 N N . LEU A 1 87 ? 13.412 1.773 -7.337 1.00 78.00 87 LEU A N 1
ATOM 713 C CA . LEU A 1 87 ? 13.253 1.013 -6.099 1.00 78.00 87 LEU A CA 1
ATOM 714 C C . LEU A 1 87 ? 13.161 1.958 -4.897 1.00 78.00 87 LEU A C 1
ATOM 716 O O . LEU A 1 87 ? 12.291 1.797 -4.038 1.00 78.00 87 LEU A O 1
ATOM 720 N N . ALA A 1 88 ? 14.015 2.979 -4.861 1.00 80.44 88 ALA A N 1
ATOM 721 C CA . ALA A 1 88 ? 13.937 4.021 -3.847 1.00 80.44 88 ALA A CA 1
ATOM 722 C C . ALA A 1 88 ? 12.597 4.765 -3.914 1.00 80.44 88 ALA A C 1
ATOM 724 O O . ALA A 1 88 ? 11.980 5.011 -2.875 1.00 80.44 88 ALA A O 1
ATOM 725 N N . TRP A 1 89 ? 12.111 5.061 -5.125 1.00 85.12 89 TRP A N 1
ATOM 726 C CA . TRP A 1 89 ? 10.803 5.681 -5.312 1.00 85.12 89 TRP A CA 1
ATOM 727 C C . TRP A 1 89 ? 9.669 4.815 -4.759 1.00 85.12 89 TRP A C 1
ATOM 729 O O . TRP A 1 89 ? 8.943 5.280 -3.888 1.00 85.12 89 TRP A O 1
ATOM 739 N N . ILE A 1 90 ? 9.538 3.550 -5.182 1.00 85.25 90 ILE A N 1
ATOM 740 C CA . ILE A 1 90 ? 8.420 2.704 -4.728 1.00 85.25 90 ILE A CA 1
ATOM 741 C C . ILE A 1 90 ? 8.447 2.492 -3.211 1.00 85.25 90 ILE A C 1
ATOM 743 O O . ILE A 1 90 ? 7.393 2.507 -2.576 1.00 85.25 90 ILE A O 1
ATOM 747 N N . ASN A 1 91 ? 9.636 2.361 -2.614 1.00 85.38 91 ASN A N 1
ATOM 748 C CA . ASN A 1 91 ? 9.786 2.247 -1.166 1.00 85.38 91 ASN A CA 1
ATOM 749 C C . ASN A 1 91 ? 9.323 3.520 -0.459 1.00 85.38 91 ASN A C 1
ATOM 751 O O . ASN A 1 91 ? 8.469 3.438 0.424 1.00 85.38 91 ASN A O 1
ATOM 755 N N . LYS A 1 92 ? 9.817 4.689 -0.883 1.00 88.19 92 LYS A N 1
ATOM 756 C CA . LYS A 1 92 ? 9.414 5.982 -0.325 1.00 88.19 92 LYS A CA 1
ATOM 757 C C . LYS A 1 92 ? 7.911 6.204 -0.467 1.00 88.19 92 LYS A C 1
ATOM 759 O O . LYS A 1 92 ? 7.240 6.471 0.518 1.00 88.19 92 LYS A O 1
ATOM 764 N N . THR A 1 93 ? 7.366 6.007 -1.661 1.00 87.62 93 THR A N 1
ATOM 765 C CA . THR A 1 93 ? 5.937 6.166 -1.934 1.00 87.62 93 THR A CA 1
ATOM 766 C C . THR A 1 93 ? 5.080 5.230 -1.082 1.00 87.62 93 THR A C 1
ATOM 768 O O . THR A 1 93 ? 4.045 5.640 -0.560 1.00 87.62 93 THR A O 1
ATOM 771 N N . SER A 1 94 ? 5.510 3.977 -0.904 1.00 87.38 94 SER A N 1
ATOM 772 C CA . SER A 1 94 ? 4.811 3.024 -0.037 1.00 87.38 94 SER A CA 1
ATOM 773 C C . SER A 1 94 ? 4.852 3.441 1.441 1.00 87.38 94 SER A C 1
ATOM 775 O O . SER A 1 94 ? 3.839 3.331 2.132 1.00 87.38 94 SER A O 1
ATOM 777 N N . ALA A 1 95 ? 5.979 3.995 1.899 1.00 88.12 95 ALA A N 1
ATOM 778 C CA . ALA A 1 95 ? 6.158 4.488 3.261 1.00 88.12 95 ALA A CA 1
ATOM 779 C C . ALA A 1 95 ? 5.352 5.768 3.526 1.00 88.12 95 ALA A C 1
ATOM 781 O O . ALA A 1 95 ? 4.666 5.863 4.542 1.00 88.12 95 ALA A O 1
ATOM 782 N N . ASP A 1 96 ? 5.358 6.723 2.594 1.00 87.81 96 ASP A N 1
ATOM 783 C CA . ASP A 1 96 ? 4.567 7.955 2.680 1.00 87.81 96 ASP A CA 1
ATOM 784 C C . ASP A 1 96 ? 3.064 7.636 2.727 1.00 87.81 96 ASP A C 1
ATOM 786 O O . ASP A 1 96 ? 2.305 8.228 3.504 1.00 87.81 96 ASP A O 1
ATOM 790 N N . PHE A 1 97 ? 2.632 6.641 1.944 1.00 85.38 97 PHE A N 1
ATOM 791 C CA . PHE A 1 97 ? 1.253 6.169 1.959 1.00 85.38 97 PHE A CA 1
ATOM 792 C C . PHE A 1 97 ? 0.874 5.532 3.302 1.00 85.38 97 PHE A C 1
ATOM 794 O O . PHE A 1 97 ? -0.153 5.887 3.888 1.00 85.38 97 PHE A O 1
ATOM 801 N N . PHE A 1 98 ? 1.715 4.636 3.822 1.00 88.19 98 PHE A N 1
ATOM 802 C CA . PHE A 1 98 ? 1.503 4.020 5.130 1.00 88.19 98 PHE A CA 1
ATOM 803 C C . PHE A 1 98 ? 1.485 5.061 6.258 1.00 88.19 98 PHE A C 1
ATOM 805 O O . PHE A 1 98 ? 0.584 5.048 7.097 1.00 88.19 98 PHE A O 1
ATOM 812 N N . SER A 1 99 ? 2.422 6.011 6.240 1.00 89.69 99 SER A N 1
ATOM 813 C CA . SER A 1 99 ? 2.501 7.115 7.200 1.00 89.69 99 SER A CA 1
ATOM 814 C C . SER A 1 99 ? 1.229 7.967 7.191 1.00 89.69 99 SER A C 1
ATOM 816 O O . SER A 1 99 ? 0.675 8.276 8.245 1.00 89.69 99 SER A O 1
ATOM 818 N N . SER A 1 100 ? 0.689 8.263 6.006 1.00 87.31 100 SER A N 1
ATOM 819 C CA . SER A 1 100 ? -0.565 9.012 5.863 1.00 87.31 100 SER A CA 1
ATOM 820 C C . SER A 1 100 ? -1.756 8.282 6.498 1.00 87.31 100 SER A C 1
ATOM 822 O O . SER A 1 100 ? -2.525 8.888 7.248 1.00 87.31 100 SER A O 1
ATOM 824 N N . ILE A 1 101 ? -1.890 6.970 6.262 1.00 88.00 101 ILE A N 1
ATOM 825 C CA . ILE A 1 101 ? -2.933 6.148 6.901 1.00 88.00 101 ILE A CA 1
ATOM 826 C C . ILE A 1 101 ? -2.736 6.125 8.417 1.00 88.00 101 ILE A C 1
ATOM 828 O O . ILE A 1 101 ? -3.689 6.332 9.169 1.00 88.00 101 ILE A O 1
ATOM 832 N N . LYS A 1 102 ? -1.499 5.918 8.875 1.00 90.06 102 LYS A N 1
ATOM 833 C CA . LYS A 1 102 ? -1.149 5.890 10.297 1.00 90.06 102 LYS A CA 1
ATOM 834 C C . LYS A 1 102 ? -1.543 7.190 10.998 1.00 90.06 102 LYS A C 1
ATOM 836 O O . LYS A 1 102 ? -2.171 7.138 12.051 1.00 90.06 102 LYS A O 1
ATOM 841 N N . MET A 1 103 ? -1.234 8.345 10.410 1.00 90.44 103 MET A N 1
ATOM 842 C CA . MET A 1 103 ? -1.598 9.647 10.975 1.00 90.44 103 MET A CA 1
ATOM 843 C C . MET A 1 103 ? -3.115 9.833 11.077 1.00 90.44 103 MET A C 1
ATOM 845 O O . MET A 1 103 ? -3.603 10.285 12.111 1.00 90.44 103 MET A O 1
ATOM 849 N N . MET A 1 104 ? -3.871 9.425 10.054 1.00 90.25 104 MET A N 1
ATOM 850 C CA . MET A 1 104 ? -5.337 9.480 10.095 1.00 90.25 104 MET A CA 1
ATOM 851 C C . MET A 1 104 ? -5.925 8.570 11.177 1.00 90.25 104 MET A C 1
ATOM 853 O O . MET A 1 104 ? -6.841 8.979 11.888 1.00 90.25 104 MET A O 1
ATOM 857 N N . LEU A 1 105 ? -5.371 7.368 11.356 1.00 90.75 105 LEU A N 1
ATOM 858 C CA . LEU A 1 105 ? -5.787 6.458 12.424 1.00 90.75 105 LEU A CA 1
ATOM 859 C C . LEU A 1 105 ? -5.466 7.011 13.818 1.00 90.75 105 LEU A C 1
ATOM 861 O O . LEU A 1 105 ? -6.289 6.873 14.719 1.00 90.75 105 LEU A O 1
ATOM 865 N N . ILE A 1 106 ? -4.321 7.677 13.998 1.00 93.00 106 ILE A N 1
ATOM 866 C CA . ILE A 1 106 ? -3.970 8.338 15.266 1.00 93.00 106 ILE A CA 1
ATOM 867 C C . ILE A 1 106 ? -4.971 9.453 15.585 1.00 93.00 106 ILE A C 1
ATOM 869 O O . ILE A 1 106 ? -5.493 9.504 16.696 1.00 93.00 106 ILE A O 1
ATOM 873 N N . ILE A 1 107 ? -5.280 10.316 14.613 1.00 93.00 107 ILE A N 1
ATOM 874 C CA . ILE A 1 107 ? -6.270 11.391 14.780 1.00 93.00 107 ILE A CA 1
ATOM 875 C C . ILE A 1 107 ? -7.636 10.803 15.153 1.00 93.00 107 ILE A C 1
ATOM 877 O O . ILE A 1 107 ? -8.270 11.247 16.110 1.00 93.00 107 ILE A O 1
ATOM 881 N N . LEU A 1 108 ? -8.064 9.763 14.437 1.00 92.38 108 LEU A N 1
ATOM 882 C CA . LEU A 1 108 ? -9.313 9.057 14.698 1.00 92.38 108 LEU A CA 1
ATOM 883 C C . LEU A 1 108 ? -9.341 8.451 16.115 1.00 92.38 108 LEU A C 1
ATOM 885 O O . LEU A 1 108 ? -10.352 8.548 16.809 1.00 92.38 108 LEU A O 1
ATOM 889 N N . PHE A 1 109 ? -8.227 7.879 16.572 1.00 92.75 109 PHE A N 1
ATOM 890 C CA . PHE A 1 109 ? -8.103 7.322 17.917 1.00 92.75 109 PHE A CA 1
ATOM 891 C C . PHE A 1 109 ? -8.183 8.397 19.010 1.00 92.75 109 PHE A C 1
ATOM 893 O O . PHE A 1 109 ? -8.840 8.187 20.027 1.00 92.75 109 PHE A O 1
ATOM 900 N N . ILE A 1 110 ? -7.597 9.579 18.791 1.00 94.88 110 ILE A N 1
ATOM 901 C CA . ILE A 1 110 ? -7.731 10.719 19.714 1.00 94.88 110 ILE A CA 1
ATOM 902 C C . ILE A 1 110 ? -9.205 11.122 19.858 1.00 94.88 110 ILE A C 1
ATOM 904 O O . ILE A 1 110 ? -9.686 11.287 20.980 1.00 94.88 110 ILE A O 1
ATOM 908 N N . PHE A 1 111 ? -9.946 11.219 18.747 1.00 92.50 111 PHE A N 1
ATOM 909 C CA . PHE A 1 111 ? -11.385 11.502 18.794 1.00 92.50 111 PHE A CA 1
ATOM 910 C C . PHE A 1 111 ? -12.158 10.445 19.579 1.00 92.50 111 PHE A C 1
ATOM 912 O O . PHE A 1 111 ? -13.035 10.790 20.366 1.00 92.50 111 PHE A O 1
ATOM 919 N N . PHE A 1 112 ? -11.798 9.175 19.424 1.00 93.38 112 PHE A N 1
ATOM 920 C CA . PHE A 1 112 ? -12.405 8.084 20.175 1.00 93.38 112 PHE A CA 1
ATOM 921 C C . PHE A 1 112 ? -12.188 8.182 21.684 1.00 93.38 112 PHE A C 1
ATOM 923 O O . PHE A 1 112 ? -13.150 8.035 22.439 1.00 93.38 112 PHE A O 1
ATOM 930 N N . ILE A 1 113 ? -10.972 8.503 22.133 1.00 93.06 113 ILE A N 1
ATOM 931 C CA . ILE A 1 113 ? -10.694 8.720 23.559 1.00 93.06 113 ILE A CA 1
ATOM 932 C C . ILE A 1 113 ? -11.539 9.878 24.104 1.00 93.06 113 ILE A C 1
ATOM 934 O O . ILE A 1 113 ? -12.178 9.737 25.147 1.00 93.06 113 ILE A O 1
ATOM 938 N N . ILE A 1 114 ? -11.614 10.996 23.375 1.00 94.00 114 ILE A N 1
ATOM 939 C CA . ILE A 1 114 ? -12.451 12.144 23.755 1.00 94.00 114 ILE A CA 1
ATOM 940 C C . ILE A 1 114 ? -13.931 11.737 23.837 1.00 94.00 114 ILE A C 1
ATOM 942 O O . ILE A 1 114 ? -14.622 12.115 24.785 1.00 94.00 114 ILE A O 1
ATOM 946 N N . SER A 1 115 ? -14.426 10.950 22.877 1.00 92.38 115 SER A N 1
ATOM 947 C CA . SER A 1 115 ? -15.808 10.460 22.870 1.00 92.38 115 SER A CA 1
ATOM 948 C C . SER A 1 115 ? -16.118 9.574 24.074 1.00 92.38 115 SER A C 1
ATOM 950 O O . SER A 1 115 ? -17.161 9.771 24.692 1.00 92.38 115 SER A O 1
ATOM 952 N N . ILE A 1 116 ? -15.220 8.653 24.440 1.00 92.81 116 ILE A N 1
ATOM 953 C CA . ILE A 1 116 ? -15.388 7.804 25.629 1.00 92.81 116 ILE A CA 1
ATOM 954 C C . ILE A 1 116 ? -15.445 8.645 26.906 1.00 92.81 116 ILE A C 1
ATOM 956 O O . ILE A 1 116 ? -16.312 8.409 27.743 1.00 92.81 116 ILE A O 1
ATOM 960 N N . ILE A 1 117 ? -14.560 9.637 27.050 1.00 92.62 117 ILE A N 1
ATOM 961 C CA . ILE A 1 117 ? -14.527 10.503 28.239 1.00 92.62 117 ILE A CA 1
ATOM 962 C C . ILE A 1 117 ? -15.821 11.320 28.352 1.00 92.62 117 ILE A C 1
ATOM 964 O O . ILE A 1 117 ? -16.381 11.446 29.437 1.00 92.62 117 ILE A O 1
ATOM 968 N N . LYS A 1 118 ? -16.310 11.871 27.235 1.00 93.31 118 LYS A N 1
ATOM 969 C CA . LYS A 1 118 ? -17.492 12.744 27.223 1.00 93.31 118 LYS A CA 1
ATOM 970 C C . LYS A 1 118 ? -18.809 11.982 27.402 1.00 93.31 118 LYS A C 1
ATOM 972 O O . LYS A 1 118 ? -19.741 12.518 27.991 1.00 93.31 118 LYS A O 1
ATOM 977 N N . TYR A 1 119 ? -18.896 10.761 26.879 1.00 92.38 119 TYR A N 1
ATOM 978 C CA . TYR A 1 119 ? -20.124 9.964 26.831 1.00 92.38 119 TYR A CA 1
ATOM 979 C C . TYR A 1 119 ? -19.921 8.593 27.488 1.00 92.38 119 TYR A C 1
ATOM 981 O O . TYR A 1 119 ? -20.202 7.552 26.893 1.00 92.38 119 TYR A O 1
ATOM 989 N N . TYR A 1 120 ? -19.427 8.601 28.728 1.00 88.44 120 TYR A N 1
ATOM 990 C CA . TYR A 1 120 ? -19.080 7.392 29.482 1.00 88.44 120 TYR A CA 1
ATOM 991 C C . TYR A 1 120 ? -20.237 6.383 29.591 1.00 88.44 120 TYR A C 1
ATOM 993 O O . TYR A 1 120 ? -20.032 5.181 29.439 1.00 88.44 120 TYR A O 1
ATOM 1001 N N . GLU A 1 121 ? -21.471 6.856 29.769 1.00 92.06 121 GLU A N 1
ATOM 1002 C CA . GLU A 1 121 ? -22.660 5.996 29.881 1.00 92.06 121 GLU A CA 1
ATOM 1003 C C . GLU A 1 121 ? -22.924 5.159 28.615 1.00 92.06 121 GLU A C 1
ATOM 1005 O O . GLU A 1 121 ? -23.512 4.082 28.685 1.00 92.06 121 GLU A O 1
ATOM 1010 N N . ALA A 1 122 ? -22.433 5.611 27.457 1.00 92.06 122 ALA A N 1
ATOM 1011 C CA . ALA A 1 122 ? -22.592 4.950 26.165 1.00 92.06 122 ALA A CA 1
ATOM 1012 C C . ALA A 1 122 ? -21.312 4.238 25.681 1.00 92.06 122 ALA A C 1
ATOM 1014 O O . ALA A 1 122 ? -21.194 3.936 24.491 1.00 92.06 122 ALA A O 1
ATOM 1015 N N . TRP A 1 123 ? -20.355 3.945 26.573 1.00 88.75 123 TRP A N 1
ATOM 1016 C CA . TRP A 1 123 ? -19.032 3.408 26.214 1.00 88.75 123 TRP A CA 1
ATOM 1017 C C . TRP A 1 123 ? -19.087 2.171 25.300 1.00 88.75 123 TRP A C 1
ATOM 1019 O O . TRP A 1 123 ? -18.346 2.098 24.319 1.00 88.75 123 TRP A O 1
ATOM 1029 N N . ASN A 1 124 ? -20.013 1.240 25.556 1.00 90.06 124 ASN A N 1
ATOM 1030 C CA . ASN A 1 124 ? -20.213 0.039 24.737 1.00 90.06 124 ASN A CA 1
ATOM 1031 C C . ASN A 1 124 ? -20.593 0.371 23.288 1.00 90.06 124 ASN A C 1
ATOM 1033 O O . ASN A 1 124 ? -20.018 -0.178 22.348 1.00 90.06 124 ASN A O 1
ATOM 1037 N N . TYR A 1 125 ? -21.533 1.298 23.093 1.00 91.44 125 TYR A N 1
ATOM 1038 C CA . TYR A 1 125 ? -21.962 1.719 21.758 1.00 91.44 125 TYR A CA 1
ATOM 1039 C C . TYR A 1 125 ? -20.838 2.440 21.015 1.00 91.44 125 TYR A C 1
ATOM 1041 O O . TYR A 1 125 ? -20.663 2.230 19.815 1.00 91.44 125 TYR A O 1
ATOM 1049 N N . ILE A 1 126 ? -20.045 3.247 21.725 1.00 91.38 126 ILE A N 1
ATOM 1050 C CA . ILE A 1 126 ? -18.891 3.956 21.161 1.00 91.38 126 ILE A CA 1
ATOM 1051 C C . ILE A 1 126 ? -17.819 2.962 20.714 1.00 91.38 126 ILE A C 1
ATOM 1053 O O . ILE A 1 126 ? -17.322 3.090 19.599 1.00 91.38 126 ILE A O 1
ATOM 1057 N N . LEU A 1 127 ? -17.508 1.941 21.520 1.00 91.50 127 LEU A N 1
ATOM 1058 C CA . LEU A 1 127 ? -16.559 0.883 21.155 1.00 91.50 127 LEU A CA 1
ATOM 1059 C C . LEU A 1 127 ? -16.983 0.140 19.891 1.00 91.50 127 LEU A C 1
ATOM 1061 O O . LEU A 1 127 ? -16.202 0.032 18.946 1.00 91.50 127 LEU A O 1
ATOM 1065 N N . VAL A 1 128 ? -18.227 -0.342 19.867 1.00 92.38 128 VAL A N 1
ATOM 1066 C CA . VAL A 1 128 ? -18.782 -1.074 18.724 1.00 92.38 128 VAL A CA 1
ATOM 1067 C C . VAL A 1 128 ? -18.759 -0.192 17.477 1.00 92.38 128 VAL A C 1
ATOM 1069 O O . VAL A 1 128 ? -18.240 -0.596 16.440 1.00 92.38 128 VAL A O 1
ATOM 1072 N N . THR A 1 129 ? -19.248 1.045 17.586 1.00 92.25 129 THR A N 1
ATOM 1073 C CA . THR A 1 129 ? -19.278 1.995 16.466 1.00 92.25 129 THR A CA 1
ATOM 1074 C C . THR A 1 129 ? -17.871 2.288 15.947 1.00 92.25 129 THR A C 1
ATOM 1076 O O . THR A 1 129 ? -17.631 2.296 14.740 1.00 92.25 129 THR A O 1
ATOM 1079 N N . PHE A 1 130 ? -16.919 2.493 16.853 1.00 92.69 130 PHE A N 1
ATOM 1080 C CA . PHE A 1 130 ? -15.559 2.851 16.498 1.00 92.69 130 PHE A CA 1
ATOM 1081 C C . PHE A 1 130 ? -14.815 1.715 15.796 1.00 92.69 130 PHE A C 1
ATOM 1083 O O . PHE A 1 130 ? -14.329 1.894 14.679 1.00 92.69 130 PHE A O 1
ATOM 1090 N N . PHE A 1 131 ? -14.746 0.545 16.432 1.00 91.44 131 PHE A N 1
ATOM 1091 C CA . PHE A 1 131 ? -13.929 -0.562 15.942 1.00 91.44 131 PHE A CA 1
ATOM 1092 C C . PHE A 1 131 ? -14.574 -1.308 14.774 1.00 91.44 131 PHE A C 1
ATOM 1094 O O . PHE A 1 131 ? -13.857 -1.745 13.877 1.00 91.44 131 PHE A O 1
ATOM 1101 N N . ILE A 1 132 ? -15.905 -1.439 14.749 1.00 92.44 132 ILE A N 1
ATOM 1102 C CA . ILE A 1 132 ? -16.594 -2.192 13.690 1.00 92.44 132 ILE A CA 1
ATOM 1103 C C . ILE A 1 132 ? -16.860 -1.317 12.463 1.00 92.44 132 ILE A C 1
ATOM 1105 O O . ILE A 1 132 ? -16.743 -1.802 11.340 1.00 92.44 132 ILE A O 1
ATOM 1109 N N . PHE A 1 133 ? -17.194 -0.036 12.647 1.00 89.62 133 PHE A N 1
ATOM 1110 C CA . PHE A 1 133 ? -17.634 0.814 11.537 1.00 89.62 133 PHE A CA 1
ATOM 1111 C C . PHE A 1 133 ? -16.616 1.892 11.180 1.00 89.62 133 PHE A C 1
AT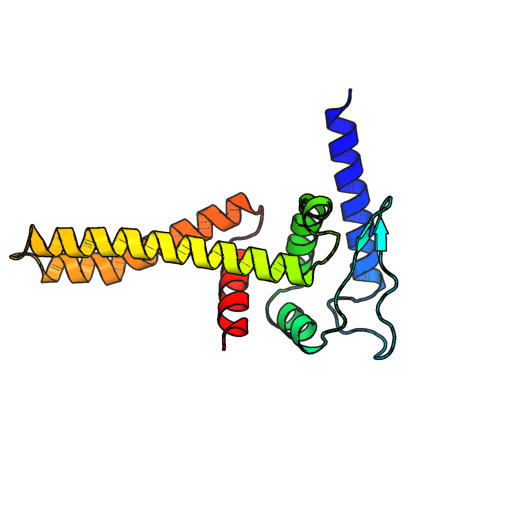OM 1113 O O . PHE A 1 133 ? -16.144 1.932 10.044 1.00 89.62 133 PHE A O 1
ATOM 1120 N N . MET A 1 134 ? -16.249 2.757 12.127 1.00 90.12 134 MET A N 1
ATOM 1121 C CA . MET A 1 134 ? -15.440 3.940 11.813 1.00 90.12 134 MET A CA 1
ATOM 1122 C C . MET A 1 134 ? -14.020 3.587 11.380 1.00 90.12 134 MET A C 1
ATOM 1124 O O . MET A 1 134 ? -13.536 4.126 10.388 1.00 90.12 134 MET A O 1
ATOM 1128 N N . MET A 1 135 ? -13.354 2.675 12.089 1.00 89.56 135 MET A N 1
ATOM 1129 C CA . MET A 1 135 ? -11.975 2.302 11.785 1.00 89.56 135 MET A CA 1
ATOM 1130 C C . MET A 1 135 ? -11.852 1.666 10.384 1.00 89.56 135 MET A C 1
ATOM 1132 O O . MET A 1 135 ? -11.081 2.201 9.583 1.00 89.56 135 MET A O 1
ATOM 1136 N N . PRO A 1 136 ? -12.641 0.635 10.005 1.00 90.81 136 PRO A N 1
ATOM 1137 C CA . PRO A 1 136 ? -12.596 0.091 8.646 1.00 90.81 136 PRO A CA 1
ATOM 1138 C C . PRO A 1 136 ? -12.990 1.109 7.572 1.00 90.81 136 PRO A C 1
ATOM 1140 O O . PRO A 1 136 ? -12.354 1.165 6.519 1.00 90.81 136 PRO A O 1
ATOM 1143 N N . LEU A 1 137 ? -14.008 1.938 7.836 1.00 90.81 137 LEU A N 1
ATOM 1144 C CA . LEU A 1 137 ? -14.484 2.944 6.888 1.00 90.81 137 LEU A CA 1
ATOM 1145 C C . LEU A 1 137 ? -13.408 3.993 6.592 1.00 90.81 137 LEU A C 1
ATOM 1147 O O . LEU A 1 137 ? -13.148 4.293 5.429 1.00 90.81 137 LEU A O 1
ATOM 1151 N N . ILE A 1 138 ? -12.749 4.525 7.623 1.00 89.25 138 ILE A N 1
ATOM 1152 C CA . ILE A 1 138 ? -11.683 5.517 7.454 1.00 89.25 138 ILE A CA 1
ATOM 1153 C C . ILE A 1 138 ? -10.481 4.901 6.745 1.00 89.25 138 ILE A C 1
ATOM 1155 O O . ILE A 1 138 ? -9.963 5.510 5.812 1.00 89.25 138 ILE A O 1
ATOM 1159 N N . THR A 1 139 ? -10.074 3.676 7.099 1.00 88.44 139 THR A N 1
ATOM 1160 C CA . THR A 1 139 ? -9.013 2.977 6.359 1.00 88.44 139 THR A CA 1
ATOM 1161 C C . THR A 1 139 ? -9.372 2.833 4.878 1.00 88.44 139 THR A C 1
ATOM 1163 O O . THR A 1 139 ? -8.542 3.129 4.018 1.00 88.44 139 THR A O 1
ATOM 1166 N N . LEU A 1 140 ? -10.614 2.454 4.560 1.00 90.38 140 LEU A N 1
ATOM 1167 C CA . LEU A 1 140 ? -11.085 2.332 3.181 1.00 90.38 140 LEU A CA 1
ATOM 1168 C C . LEU A 1 140 ? -11.056 3.676 2.439 1.00 90.38 140 LEU A C 1
ATOM 1170 O O . LEU A 1 140 ? -10.567 3.737 1.311 1.00 90.38 140 LEU A O 1
ATOM 1174 N N . ILE A 1 141 ? -11.529 4.750 3.079 1.00 89.56 141 ILE A N 1
ATOM 1175 C CA . ILE A 1 141 ? -11.520 6.111 2.526 1.00 89.56 141 ILE A CA 1
ATOM 1176 C C . ILE A 1 141 ? -10.087 6.575 2.261 1.00 89.56 141 ILE A C 1
ATOM 1178 O O . ILE A 1 141 ? -9.815 7.099 1.182 1.00 89.56 141 ILE A O 1
ATOM 1182 N N . CYS A 1 142 ? -9.155 6.349 3.191 1.00 87.50 142 CYS A N 1
ATOM 1183 C CA . CYS A 1 142 ? -7.752 6.709 3.000 1.00 87.50 142 CYS A CA 1
ATOM 1184 C C . CYS A 1 142 ? -7.136 5.957 1.814 1.00 87.50 142 CYS A C 1
ATOM 1186 O O . CYS A 1 142 ? -6.505 6.577 0.960 1.00 87.50 142 CYS A O 1
ATOM 1188 N N . ILE A 1 143 ? -7.363 4.641 1.708 1.00 87.56 143 ILE A N 1
ATOM 1189 C CA . ILE A 1 143 ? -6.856 3.849 0.577 1.00 87.56 143 ILE A CA 1
ATOM 1190 C C . ILE A 1 143 ? -7.471 4.332 -0.741 1.00 87.56 143 ILE A C 1
ATOM 1192 O O . ILE A 1 143 ? -6.763 4.474 -1.740 1.00 87.56 143 ILE A O 1
ATOM 1196 N N . PHE A 1 144 ? -8.774 4.617 -0.751 1.00 87.69 144 PHE A N 1
ATOM 1197 C CA . PHE A 1 144 ? -9.470 5.131 -1.924 1.00 87.69 144 PHE A CA 1
ATOM 1198 C C . PHE A 1 144 ? -8.914 6.489 -2.364 1.00 87.69 144 PHE A C 1
ATOM 1200 O O . PHE A 1 144 ? -8.541 6.649 -3.529 1.00 87.69 144 PHE A O 1
ATOM 1207 N N . PHE A 1 145 ? -8.789 7.440 -1.438 1.00 84.38 145 PHE A N 1
ATOM 1208 C CA . PHE A 1 145 ? -8.270 8.773 -1.723 1.00 84.38 145 PHE A CA 1
ATOM 1209 C C . PHE A 1 145 ? -6.853 8.706 -2.296 1.00 84.38 145 PHE A C 1
ATOM 1211 O O . PHE A 1 145 ? -6.575 9.290 -3.343 1.00 84.38 145 PHE A O 1
ATOM 1218 N N . THR A 1 146 ? -5.969 7.916 -1.686 1.00 78.94 146 THR A N 1
ATOM 1219 C CA . THR A 1 146 ? -4.606 7.765 -2.200 1.00 78.94 146 THR A CA 1
ATOM 1220 C C . THR A 1 146 ? -4.560 7.055 -3.550 1.00 78.94 146 THR A C 1
ATOM 1222 O O . THR A 1 146 ? -3.765 7.441 -4.406 1.00 78.94 146 THR A O 1
ATOM 1225 N N . SER A 1 147 ? -5.435 6.074 -3.798 1.00 83.06 147 SER A N 1
ATOM 1226 C CA . SER A 1 147 ? -5.525 5.439 -5.120 1.00 83.06 147 SER A CA 1
ATOM 1227 C C . SER A 1 147 ? -5.852 6.449 -6.218 1.00 83.06 147 SER A C 1
ATOM 1229 O O . SER A 1 147 ? -5.202 6.460 -7.266 1.00 83.06 147 SER A O 1
ATOM 1231 N N . HIS A 1 148 ? -6.772 7.373 -5.932 1.00 81.56 148 HIS A N 1
ATOM 1232 C CA . HIS A 1 148 ? -7.140 8.431 -6.857 1.00 81.56 148 HIS A CA 1
ATOM 1233 C C . HIS A 1 148 ? -6.009 9.452 -7.040 1.00 81.56 148 HIS A C 1
ATOM 1235 O O . HIS A 1 148 ? -5.739 9.861 -8.170 1.00 81.56 148 HIS A O 1
ATOM 1241 N N . MET A 1 149 ? -5.327 9.847 -5.962 1.00 76.88 149 MET A N 1
ATOM 1242 C CA . MET A 1 149 ? -4.211 10.799 -6.027 1.00 76.88 149 MET A CA 1
ATOM 1243 C C . MET A 1 149 ? -3.032 10.256 -6.844 1.00 76.88 149 MET A C 1
ATOM 1245 O O . MET A 1 149 ? -2.444 10.991 -7.630 1.00 76.88 149 MET A O 1
ATOM 1249 N N . MET A 1 150 ? -2.717 8.964 -6.715 1.00 73.88 150 MET A N 1
ATOM 1250 C CA . MET A 1 150 ? -1.653 8.322 -7.499 1.00 73.88 150 MET A CA 1
ATOM 1251 C C . MET A 1 150 ? -2.061 8.003 -8.945 1.00 73.88 150 MET A C 1
ATOM 1253 O O . MET A 1 150 ? -1.203 7.662 -9.758 1.00 73.88 150 MET A O 1
ATOM 1257 N N . GLY A 1 151 ? -3.354 8.069 -9.283 1.00 75.19 151 GLY A N 1
ATOM 1258 C CA . GLY A 1 151 ? -3.867 7.599 -10.574 1.00 75.19 151 GLY A CA 1
ATOM 1259 C C . GLY A 1 151 ? -3.784 6.075 -10.740 1.00 75.19 151 GLY A C 1
ATOM 1260 O O . GLY A 1 151 ? -3.735 5.568 -11.863 1.00 75.19 151 GLY A O 1
ATOM 1261 N N . CYS A 1 152 ? -3.756 5.343 -9.624 1.00 80.50 152 CYS A N 1
ATOM 1262 C CA . CYS A 1 152 ? -3.669 3.889 -9.570 1.00 80.50 152 CYS A CA 1
ATOM 1263 C C . CYS A 1 152 ? -5.044 3.269 -9.296 1.00 80.50 152 CYS A C 1
ATOM 1265 O O . CYS A 1 152 ? -5.959 3.908 -8.781 1.00 80.50 152 CYS A O 1
ATOM 1267 N N . LYS A 1 153 ? -5.204 1.977 -9.599 1.00 86.69 153 LYS A N 1
ATOM 1268 C CA . LYS A 1 153 ? -6.401 1.250 -9.160 1.00 86.69 153 LYS A CA 1
ATOM 1269 C C . LYS A 1 153 ? -6.371 1.064 -7.644 1.00 86.69 153 LYS A C 1
ATOM 1271 O O . LYS A 1 153 ? -5.307 0.832 -7.078 1.00 86.69 153 LYS A O 1
ATOM 1276 N N . PHE A 1 154 ? -7.549 1.028 -7.021 1.00 85.19 154 PHE A N 1
ATOM 1277 C CA . PHE A 1 154 ? -7.710 0.750 -5.589 1.00 85.19 154 PHE A CA 1
ATOM 1278 C C . PHE A 1 154 ? -6.900 -0.471 -5.116 1.00 85.19 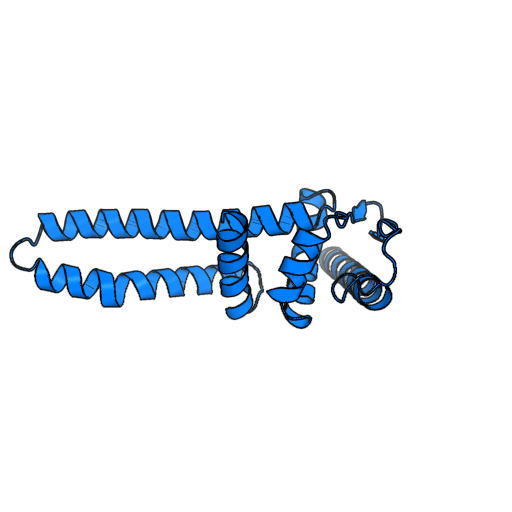154 PHE A C 1
ATOM 1280 O O . PHE A 1 154 ? -6.145 -0.392 -4.150 1.00 85.19 154 PHE A O 1
ATOM 1287 N N . ILE A 1 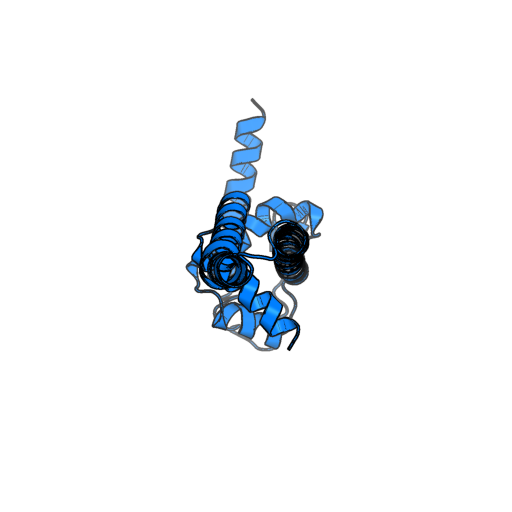155 ? -6.976 -1.584 -5.855 1.00 86.94 155 ILE A N 1
ATOM 1288 C CA . ILE A 1 155 ? -6.242 -2.817 -5.534 1.00 86.94 155 ILE A CA 1
ATOM 1289 C C . ILE A 1 155 ? -4.716 -2.630 -5.539 1.00 86.94 155 ILE A C 1
ATOM 1291 O O . ILE A 1 155 ? -4.012 -3.244 -4.743 1.00 86.94 155 ILE A O 1
ATOM 1295 N N . THR A 1 156 ? -4.198 -1.741 -6.387 1.00 85.62 156 THR A N 1
ATOM 1296 C CA . THR A 1 156 ? -2.769 -1.417 -6.447 1.00 85.62 156 THR A CA 1
ATOM 1297 C C . THR A 1 156 ? -2.333 -0.669 -5.194 1.00 85.62 156 THR A C 1
ATOM 1299 O O . THR A 1 156 ? -1.274 -0.968 -4.656 1.00 85.62 156 THR A O 1
ATOM 1302 N N . SER A 1 157 ? -3.163 0.243 -4.682 1.00 86.06 157 SER A N 1
ATOM 1303 C CA . SER A 1 157 ? -2.910 0.930 -3.411 1.00 86.06 157 SER A CA 1
ATOM 1304 C C . SER A 1 157 ? -2.944 -0.037 -2.230 1.00 86.06 157 SER A C 1
ATOM 1306 O O . SER A 1 157 ? -2.029 -0.022 -1.416 1.00 86.06 157 SER A O 1
ATOM 1308 N N . VAL A 1 158 ? -3.909 -0.962 -2.179 1.00 88.12 158 VAL A N 1
ATOM 1309 C CA . VAL A 1 158 ? -3.915 -2.037 -1.165 1.00 88.12 158 VAL A CA 1
ATOM 1310 C C . VAL A 1 158 ? -2.613 -2.848 -1.215 1.00 88.12 158 VAL A C 1
ATOM 1312 O O . VAL A 1 158 ? -1.997 -3.113 -0.185 1.00 88.12 158 VAL A O 1
ATOM 1315 N N . LYS A 1 159 ? -2.144 -3.201 -2.415 1.00 89.94 159 LYS A N 1
ATOM 1316 C CA . LYS A 1 159 ? -0.887 -3.938 -2.600 1.00 89.94 159 LYS A CA 1
ATOM 1317 C C . LYS A 1 159 ? 0.360 -3.125 -2.265 1.00 89.94 159 LYS A C 1
ATOM 1319 O O . LYS A 1 159 ? 1.324 -3.711 -1.791 1.00 89.94 159 LYS A O 1
ATOM 1324 N N . LEU A 1 160 ? 0.352 -1.806 -2.467 1.00 87.88 160 LEU A N 1
ATOM 1325 C CA . LEU A 1 160 ? 1.423 -0.911 -2.011 1.00 87.88 160 LEU A CA 1
ATOM 1326 C C . LEU A 1 160 ? 1.513 -0.884 -0.484 1.00 87.88 160 LEU A C 1
ATOM 1328 O O . LEU A 1 160 ? 2.614 -0.953 0.056 1.00 87.88 160 LEU A O 1
ATOM 1332 N N . LEU A 1 161 ? 0.368 -0.856 0.203 1.00 86.81 161 LEU A N 1
ATOM 1333 C CA . LEU A 1 161 ? 0.325 -0.962 1.661 1.00 86.81 161 LEU A CA 1
ATOM 1334 C C . LEU A 1 161 ? 0.910 -2.296 2.135 1.00 86.81 161 LEU A C 1
ATOM 1336 O O . LEU A 1 161 ? 1.757 -2.334 3.022 1.00 86.81 161 LEU A O 1
ATOM 1340 N N . TYR A 1 162 ? 0.493 -3.391 1.497 1.00 88.62 162 TYR A N 1
ATOM 1341 C CA . TYR A 1 162 ? 1.016 -4.724 1.783 1.00 88.62 162 TYR A CA 1
ATOM 1342 C C . TYR A 1 162 ? 2.517 -4.845 1.481 1.00 88.62 162 TYR A C 1
ATOM 1344 O O . TYR A 1 162 ? 3.252 -5.461 2.247 1.00 88.62 162 TYR A O 1
ATOM 1352 N N . PHE A 1 163 ? 2.983 -4.241 0.386 1.00 87.25 163 PHE A N 1
ATOM 1353 C CA . PHE A 1 163 ? 4.396 -4.200 0.017 1.00 87.25 163 PHE A CA 1
ATOM 1354 C C . PHE A 1 163 ? 5.239 -3.516 1.096 1.00 87.25 163 PHE A C 1
ATOM 1356 O O . PHE A 1 163 ? 6.282 -4.052 1.462 1.00 87.25 163 PHE A O 1
ATOM 1363 N N . HIS A 1 164 ? 4.765 -2.393 1.645 1.00 86.19 164 HIS A N 1
ATOM 1364 C CA . HIS A 1 164 ? 5.433 -1.716 2.755 1.00 86.19 164 HIS A CA 1
ATOM 1365 C C . HIS A 1 164 ? 5.476 -2.591 4.014 1.00 86.19 164 HIS A C 1
ATOM 1367 O O . HIS A 1 164 ? 6.557 -2.868 4.525 1.00 86.19 164 HIS A O 1
ATOM 1373 N N . LEU A 1 165 ? 4.324 -3.117 4.446 1.00 85.62 165 LEU A N 1
ATOM 1374 C CA . LEU A 1 165 ? 4.225 -3.985 5.627 1.00 85.62 165 LEU A CA 1
ATOM 1375 C C . LEU A 1 165 ? 5.138 -5.213 5.530 1.00 85.62 165 LEU A C 1
ATOM 1377 O O . LEU A 1 165 ? 5.750 -5.616 6.510 1.00 85.62 165 LEU A O 1
ATOM 1381 N N . ARG A 1 166 ? 5.258 -5.806 4.340 1.00 82.56 166 ARG A N 1
ATOM 1382 C CA . ARG A 1 166 ? 6.120 -6.969 4.101 1.00 82.56 166 ARG A CA 1
ATOM 1383 C C . ARG A 1 166 ? 7.609 -6.618 4.006 1.00 82.56 166 ARG A C 1
ATOM 1385 O O . ARG A 1 166 ? 8.433 -7.520 4.071 1.00 82.56 166 ARG A O 1
ATOM 1392 N N . ASN A 1 167 ? 7.963 -5.353 3.789 1.00 76.06 167 ASN A N 1
ATOM 1393 C CA . ASN A 1 167 ? 9.359 -4.914 3.795 1.00 76.06 167 ASN A CA 1
ATOM 1394 C C . ASN A 1 167 ? 9.873 -4.611 5.212 1.00 76.06 167 ASN A C 1
ATOM 1396 O O . ASN A 1 167 ? 11.085 -4.646 5.404 1.00 76.06 167 ASN A O 1
ATOM 1400 N N . GLU A 1 168 ? 8.986 -4.329 6.172 1.00 64.19 168 GLU A N 1
ATOM 1401 C CA . GLU A 1 168 ? 9.338 -4.119 7.588 1.00 64.19 168 GLU A CA 1
ATOM 1402 C C . GLU A 1 168 ? 9.418 -5.424 8.411 1.00 64.19 168 GLU A C 1
ATOM 1404 O O . GLU A 1 168 ? 9.959 -5.406 9.516 1.00 64.19 168 GLU A O 1
ATOM 1409 N N . ILE A 1 169 ? 8.909 -6.544 7.874 1.00 54.06 169 ILE A N 1
ATOM 1410 C CA . ILE A 1 169 ? 8.953 -7.902 8.462 1.00 54.06 169 ILE A CA 1
ATOM 1411 C C . ILE A 1 169 ? 10.115 -8.701 7.862 1.00 54.06 169 ILE A C 1
ATOM 1413 O O . ILE A 1 169 ? 10.845 -9.354 8.639 1.00 54.06 169 ILE A O 1
#

Organism: NCBI:txid1398201

Secondary structure (DSSP, 8-state):
--HHHHHHHHHHHHHHHHHHHHHTTTTS--S-TT--PPPEEETTEEEB----HHHHHHHHHHS-HHHHHHHHHHHHHHTTTTTTBHHHHHHHHHHHHHHHHHHHHHHHHHHHHHHHHHTGGGHHHHHHIIIIIIHHHHHHHHHHHHHHHHT--HHHHHHHHHHHHHHH-

Foldseek 3Di:
DPPVVVVVLLVVLLVLLVVVCVVQVQLVDGPDLDDQDFFDCSPNFGAGEDSPPPLSVLCSVLDPPVLVSLLVSLCSVCCVVVSRYSSVVLQVLLVVLLVQLVVQVVVLVVVLVVCCVVCVVCNVVSVCCSPVPVSVVSSLVSLVVVCVVSVHDSSSSVSSNVSNVVVVD